Protein AF-A0A929FC73-F1 (afdb_monomer_lite)

Sequence (86 aa):
MGTQTKGKTIFLLTSMVGWLLSGGALIYLSPFLANLVSPSATTSLWMENLTRGGYNPMLALAAGGGILLLTVAGNAIWYRYFEDKV

Foldseek 3Di:
DDDDDPVNVVLVVVLVVLVVLLVVLCVLCVLVVCCVVPNDPVSVVVCVVCVVVVRDNVCSVVVSVVSNVVSVVSVVCCVVPPPRPD

pLDDT: mean 93.49, std 7.19, range [52.97, 98.06]

Secondary structure (DSSP, 8-state):
-----HHHHHHHHHHHHHHHHHHHHHHHHHHHHHHHHS--HHHHHHHHHHHHTT--HHHHHHHHHHHHHHHHHHHHHHHHHTTTT-

Organism: NCBI:txid1828722

Structure (mmCIF, N/CA/C/O backbone):
data_AF-A0A929FC73-F1
#
_entry.id   AF-A0A929FC73-F1
#
loop_
_atom_site.group_PDB
_atom_site.id
_atom_site.type_symbol
_atom_site.label_atom_id
_atom_site.label_alt_id
_atom_site.label_comp_id
_atom_site.label_asym_id
_atom_site.label_entity_id
_atom_site.label_seq_id
_atom_site.pdbx_PDB_ins_code
_atom_site.Cartn_x
_atom_site.Cartn_y
_atom_site.Cartn_z
_atom_site.occupancy
_atom_site.B_iso_or_equiv
_atom_site.auth_seq_id
_atom_site.auth_comp_id
_atom_site.auth_asym_id
_atom_site.auth_atom_id
_atom_site.pdbx_PDB_model_num
ATOM 1 N N . MET A 1 1 ? -29.949 1.668 11.589 1.00 52.97 1 MET A N 1
ATOM 2 C CA . MET A 1 1 ? -28.757 2.457 11.207 1.00 52.97 1 MET A CA 1
ATOM 3 C C . MET A 1 1 ? -27.860 2.524 12.426 1.00 52.97 1 MET A C 1
ATOM 5 O O . MET A 1 1 ? -28.332 2.992 13.452 1.00 52.97 1 MET A O 1
ATOM 9 N N . GLY A 1 2 ? -26.648 1.965 12.354 1.00 67.00 2 GLY A N 1
ATOM 10 C CA . GLY A 1 2 ? -25.710 1.981 13.481 1.00 67.00 2 GLY A CA 1
ATOM 11 C C . GLY A 1 2 ? -25.303 3.412 13.830 1.00 67.00 2 GLY A C 1
ATOM 12 O O . GLY A 1 2 ? -25.069 4.224 12.935 1.00 67.00 2 GLY A O 1
ATOM 13 N N . THR A 1 3 ? -25.271 3.729 15.120 1.00 79.50 3 THR A N 1
ATOM 14 C CA . THR A 1 3 ? -24.934 5.065 15.617 1.00 79.50 3 THR A CA 1
ATOM 15 C C . THR A 1 3 ? -23.467 5.370 15.319 1.00 79.50 3 THR A C 1
ATOM 17 O O . THR A 1 3 ? -22.585 4.590 15.663 1.00 79.50 3 THR A O 1
ATOM 20 N N . GLN A 1 4 ? -23.187 6.505 14.676 1.00 87.00 4 GLN A N 1
ATOM 21 C CA . GLN A 1 4 ? -21.814 6.935 14.422 1.00 87.00 4 GLN A CA 1
ATOM 22 C C . GLN A 1 4 ? -21.174 7.413 15.731 1.00 87.00 4 GLN A C 1
ATOM 24 O O . GLN A 1 4 ? -21.576 8.438 16.284 1.00 87.00 4 GLN A O 1
ATOM 29 N N . THR A 1 5 ? -20.161 6.701 16.220 1.00 90.75 5 THR A N 1
ATOM 30 C CA . THR A 1 5 ? -19.430 7.078 17.437 1.00 90.75 5 THR A CA 1
ATOM 31 C C . THR A 1 5 ? -18.057 7.661 17.127 1.00 90.75 5 THR A C 1
ATOM 33 O O . THR A 1 5 ? -17.539 7.551 16.014 1.00 90.75 5 THR A O 1
ATOM 36 N N . LYS A 1 6 ? -17.431 8.291 18.130 1.00 92.06 6 LYS A N 1
ATOM 37 C CA . LYS A 1 6 ? -16.066 8.828 17.998 1.00 92.06 6 LYS A CA 1
ATOM 38 C C . LYS A 1 6 ? -15.064 7.735 17.610 1.00 92.06 6 LYS A C 1
ATOM 40 O O . LYS A 1 6 ? -14.209 7.986 16.767 1.00 92.06 6 LYS A O 1
ATOM 45 N N . GLY A 1 7 ? -15.198 6.537 18.190 1.00 91.75 7 GLY A N 1
ATOM 46 C CA . GLY A 1 7 ? -14.343 5.389 17.878 1.00 91.75 7 GLY A CA 1
ATOM 47 C C . GLY A 1 7 ? -14.470 4.973 16.416 1.00 91.75 7 GLY A C 1
ATOM 48 O O . GLY A 1 7 ? -13.462 4.896 15.715 1.00 91.75 7 GLY A O 1
ATOM 49 N N . LYS A 1 8 ? -15.708 4.823 15.928 1.00 92.50 8 LYS A N 1
ATOM 50 C CA . LYS A 1 8 ? -15.984 4.511 14.521 1.00 92.50 8 LYS A CA 1
ATOM 51 C C . LYS A 1 8 ? -15.441 5.573 13.568 1.00 92.50 8 LYS A C 1
ATOM 53 O O . LYS A 1 8 ? -14.841 5.239 12.553 1.00 92.50 8 LYS A O 1
ATOM 58 N N . THR A 1 9 ? -15.585 6.854 13.908 1.00 94.50 9 THR A N 1
ATOM 59 C CA . THR A 1 9 ? -15.027 7.951 13.102 1.00 94.50 9 THR A CA 1
ATOM 60 C C . THR A 1 9 ? -13.504 7.877 13.013 1.00 94.50 9 THR A C 1
ATOM 62 O O . THR A 1 9 ? -12.964 7.966 11.915 1.00 94.50 9 THR A O 1
ATOM 65 N N . ILE A 1 10 ? -12.804 7.680 14.135 1.00 94.75 10 ILE A N 1
ATOM 66 C CA . ILE A 1 10 ? -11.336 7.563 14.140 1.00 94.75 10 ILE A CA 1
ATOM 67 C C . ILE A 1 10 ? -10.897 6.354 13.312 1.00 94.75 10 ILE A C 1
ATOM 69 O O . ILE A 1 10 ? -10.019 6.494 12.464 1.00 94.75 10 ILE A O 1
ATOM 73 N N . PHE A 1 11 ? -11.537 5.198 13.505 1.00 94.81 11 PHE A N 1
ATOM 74 C CA . PHE A 1 11 ? -11.233 3.995 12.734 1.00 94.81 11 PHE A CA 1
ATOM 75 C C . PHE A 1 11 ? -11.376 4.229 11.228 1.00 94.81 11 PHE A C 1
ATOM 77 O O . PHE A 1 11 ? -10.446 3.938 10.476 1.00 94.81 11 PHE A O 1
ATOM 84 N N . LEU A 1 12 ? -12.504 4.793 10.787 1.00 95.25 12 LEU A N 1
ATOM 85 C CA . LEU A 1 12 ? -12.742 5.062 9.369 1.00 95.25 12 LEU A CA 1
ATOM 86 C C . LEU A 1 12 ? -11.690 6.019 8.800 1.00 95.25 12 LEU A C 1
ATOM 88 O O . LEU A 1 12 ? -11.121 5.733 7.749 1.00 95.25 12 LEU A O 1
ATOM 92 N N . LEU A 1 13 ? -11.367 7.104 9.511 1.00 96.75 13 LEU A N 1
ATOM 93 C CA . LEU A 1 13 ? -10.345 8.063 9.079 1.00 96.75 13 LEU A CA 1
ATOM 94 C C . LEU A 1 13 ? -8.961 7.410 8.959 1.00 96.75 13 LEU A C 1
ATOM 96 O O . LEU A 1 13 ? -8.283 7.582 7.947 1.00 96.75 13 LEU A O 1
ATOM 100 N N . THR A 1 14 ? -8.544 6.621 9.951 1.00 95.69 14 THR A N 1
ATOM 101 C CA . THR A 1 14 ? -7.269 5.893 9.894 1.00 95.69 14 THR A CA 1
ATOM 102 C C . THR A 1 14 ? -7.267 4.852 8.775 1.00 95.69 14 THR A C 1
ATOM 104 O O . THR A 1 14 ? -6.281 4.738 8.045 1.00 95.69 14 THR A O 1
ATOM 107 N N . SER A 1 15 ? -8.372 4.129 8.578 1.00 96.38 15 SER A N 1
ATOM 108 C CA . SER A 1 15 ? -8.490 3.157 7.491 1.00 96.38 15 SER A CA 1
ATOM 109 C C . SER A 1 15 ? -8.403 3.822 6.120 1.00 96.38 15 SER A C 1
ATOM 111 O O . SER A 1 15 ? -7.795 3.246 5.220 1.00 96.38 15 SER A O 1
ATOM 113 N N . MET A 1 16 ? -8.987 5.010 5.941 1.00 97.69 16 MET A N 1
ATOM 114 C CA . MET A 1 16 ? -8.884 5.761 4.687 1.00 97.69 16 MET A CA 1
ATOM 115 C C . MET A 1 16 ? -7.426 6.078 4.355 1.00 97.69 16 MET A C 1
ATOM 117 O O . MET A 1 16 ? -7.014 5.879 3.216 1.00 97.69 16 MET A O 1
ATOM 121 N N . VAL A 1 17 ? -6.633 6.507 5.343 1.00 97.50 17 VAL A N 1
ATOM 122 C CA . VAL A 1 17 ? -5.195 6.766 5.158 1.00 97.50 17 VAL A CA 1
ATOM 123 C C . VAL A 1 17 ? -4.462 5.495 4.728 1.00 97.50 17 VAL A C 1
ATOM 125 O O . VAL A 1 17 ? -3.692 5.538 3.771 1.00 97.50 17 VAL A O 1
ATOM 128 N N . GLY A 1 18 ? -4.736 4.361 5.381 1.00 96.69 18 GLY A N 1
ATOM 129 C CA . GLY A 1 18 ? -4.156 3.067 5.008 1.00 96.69 18 GLY A CA 1
ATOM 130 C C . GLY A 1 18 ? -4.427 2.704 3.546 1.00 96.69 18 GLY A C 1
ATOM 131 O O . GLY A 1 18 ? -3.493 2.462 2.781 1.00 96.69 18 GLY A O 1
ATOM 132 N N . TRP A 1 19 ? -5.693 2.773 3.121 1.00 97.62 19 TRP A N 1
ATOM 133 C CA . TRP A 1 19 ? -6.079 2.492 1.735 1.00 97.62 19 TRP A CA 1
ATOM 134 C C . TRP A 1 19 ? -5.457 3.459 0.728 1.00 97.62 19 TRP A C 1
ATOM 136 O O . TRP A 1 19 ? -5.028 3.032 -0.344 1.00 97.62 19 TRP A O 1
ATOM 146 N N . LEU A 1 20 ? -5.371 4.746 1.067 1.00 97.56 20 LEU A N 1
ATOM 147 C CA . LEU A 1 20 ? -4.809 5.775 0.191 1.00 97.56 20 LEU A CA 1
ATOM 148 C C . LEU A 1 20 ? -3.308 5.553 -0.024 1.00 97.56 20 LEU A C 1
ATOM 150 O O . LEU A 1 20 ? -2.830 5.601 -1.157 1.00 97.56 20 LEU A O 1
ATOM 154 N N . LEU A 1 21 ? -2.575 5.227 1.041 1.00 96.50 21 LEU A N 1
ATOM 155 C CA . LEU A 1 21 ? -1.152 4.900 0.965 1.00 96.50 21 LEU A CA 1
ATOM 156 C C . LEU A 1 21 ? -0.901 3.604 0.183 1.00 96.50 21 LEU A C 1
ATOM 158 O O . LEU A 1 21 ? -0.009 3.570 -0.666 1.00 96.50 21 LEU A O 1
ATOM 162 N N . SER A 1 22 ? -1.706 2.559 0.403 1.00 95.50 22 SER A N 1
ATOM 163 C CA . SER A 1 22 ? -1.631 1.326 -0.391 1.00 95.50 22 SER A CA 1
ATOM 164 C C . SER A 1 22 ? -1.919 1.578 -1.873 1.00 95.50 22 SER A C 1
ATOM 166 O O . SER A 1 22 ? -1.175 1.102 -2.730 1.00 95.50 22 SER A O 1
ATOM 168 N N . GLY A 1 23 ? -2.950 2.365 -2.192 1.00 95.56 23 GLY A N 1
ATOM 169 C CA . GLY A 1 23 ? -3.274 2.748 -3.567 1.00 95.56 23 GLY A CA 1
ATOM 170 C C . GLY A 1 23 ? -2.153 3.554 -4.228 1.00 95.56 23 GLY A C 1
ATOM 171 O O . GLY A 1 23 ? -1.746 3.245 -5.347 1.00 95.56 23 GLY A O 1
ATOM 172 N N . GLY A 1 24 ? -1.587 4.530 -3.513 1.00 96.44 24 GLY A N 1
ATOM 173 C CA . GLY A 1 24 ? -0.442 5.310 -3.984 1.00 96.44 24 GLY A CA 1
ATOM 174 C C . GLY A 1 24 ? 0.783 4.441 -4.281 1.00 96.44 24 GLY A C 1
ATOM 175 O O . GLY A 1 24 ? 1.418 4.605 -5.322 1.00 96.44 24 GLY A O 1
ATOM 176 N N . ALA A 1 25 ? 1.076 3.463 -3.420 1.00 96.19 25 ALA A N 1
ATOM 177 C CA . ALA A 1 25 ? 2.166 2.518 -3.650 1.00 96.19 25 ALA A CA 1
ATOM 178 C C . ALA A 1 25 ? 1.933 1.634 -4.887 1.00 96.19 25 ALA A C 1
ATOM 180 O O . ALA A 1 25 ? 2.872 1.397 -5.644 1.00 96.19 25 ALA A O 1
ATOM 181 N N . LEU A 1 26 ? 0.696 1.188 -5.139 1.00 95.25 26 LEU A N 1
ATOM 182 C CA . LEU A 1 26 ? 0.356 0.420 -6.344 1.00 95.25 26 LEU A CA 1
ATOM 183 C C . LEU A 1 26 ? 0.533 1.242 -7.625 1.00 95.25 26 LEU A C 1
ATOM 185 O O . LEU A 1 26 ? 1.088 0.739 -8.601 1.00 95.25 26 LEU A O 1
ATOM 189 N N . ILE A 1 27 ? 0.126 2.515 -7.614 1.00 95.56 27 ILE A N 1
ATOM 190 C CA . ILE A 1 27 ? 0.363 3.432 -8.740 1.00 95.56 27 ILE A CA 1
ATOM 191 C C . ILE A 1 27 ? 1.867 3.581 -8.974 1.00 95.56 27 ILE A C 1
ATOM 193 O O . ILE A 1 27 ? 2.330 3.432 -10.104 1.00 95.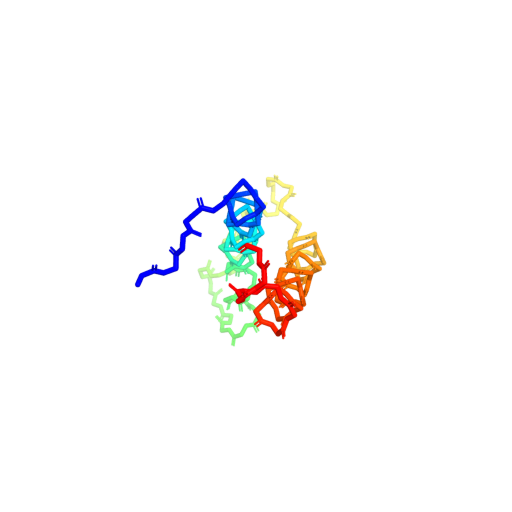56 27 ILE A O 1
ATOM 197 N N . TYR A 1 28 ? 2.640 3.801 -7.909 1.00 94.44 28 TYR A N 1
ATOM 198 C CA . TYR A 1 28 ? 4.094 3.920 -7.997 1.00 94.44 28 TYR A CA 1
ATOM 199 C C . TYR A 1 28 ? 4.759 2.638 -8.522 1.00 94.44 28 TYR A C 1
ATOM 201 O O . TYR A 1 28 ? 5.722 2.723 -9.276 1.00 94.44 28 TYR A O 1
ATOM 209 N N . LEU A 1 29 ? 4.248 1.453 -8.172 1.00 95.88 29 LEU A N 1
ATOM 210 C CA . LEU A 1 29 ? 4.751 0.154 -8.644 1.00 95.88 29 LEU A CA 1
ATOM 211 C C . LEU A 1 29 ? 4.340 -0.189 -10.079 1.00 95.88 29 LEU A C 1
ATOM 213 O O . LEU A 1 29 ? 4.981 -1.037 -10.698 1.00 95.88 29 LEU A O 1
ATOM 217 N N . SER A 1 30 ? 3.295 0.439 -10.617 1.00 94.56 30 SER A N 1
ATOM 218 C CA . SER A 1 30 ? 2.738 0.085 -11.926 1.00 94.56 30 SER A CA 1
ATOM 219 C C . SER A 1 30 ? 3.757 0.037 -13.083 1.00 94.56 30 SER A C 1
ATOM 221 O O . SER A 1 30 ? 3.763 -0.983 -13.775 1.00 94.56 30 SER A O 1
ATOM 223 N N . PRO A 1 31 ? 4.670 1.015 -13.295 1.00 94.88 31 PRO A N 1
ATOM 224 C CA . PRO A 1 31 ? 5.660 0.922 -14.373 1.00 94.88 31 PRO A CA 1
ATOM 225 C C . PRO A 1 31 ? 6.652 -0.226 -14.162 1.00 94.88 31 PRO A C 1
ATOM 227 O O . PRO A 1 31 ? 7.010 -0.911 -15.120 1.00 94.88 31 PRO A O 1
ATOM 230 N N . PHE A 1 32 ? 7.057 -0.477 -12.914 1.00 95.94 32 PHE A N 1
ATOM 231 C CA . PHE A 1 32 ? 7.948 -1.581 -12.571 1.00 95.94 32 PHE A CA 1
ATOM 232 C C . PHE A 1 32 ? 7.294 -2.936 -12.859 1.00 95.94 32 PHE A C 1
ATOM 234 O O . PHE A 1 32 ? 7.891 -3.777 -13.527 1.00 95.94 32 PHE A O 1
ATOM 241 N N . LEU A 1 33 ? 6.048 -3.130 -12.418 1.00 95.88 33 LEU A N 1
ATOM 242 C CA . LEU A 1 33 ? 5.294 -4.358 -12.672 1.00 95.88 33 LEU A CA 1
ATOM 243 C C . LEU A 1 33 ? 5.011 -4.552 -14.165 1.00 95.88 33 LEU A C 1
ATOM 245 O O . LEU A 1 33 ? 5.148 -5.665 -14.663 1.00 95.88 33 LEU A O 1
ATOM 249 N N . ALA A 1 34 ? 4.680 -3.483 -14.893 1.00 96.00 34 ALA A N 1
ATOM 250 C CA . ALA A 1 34 ? 4.492 -3.541 -16.340 1.00 96.00 34 ALA A CA 1
ATOM 251 C C . ALA A 1 34 ? 5.776 -3.988 -17.054 1.00 96.00 34 ALA A C 1
ATOM 253 O O . ALA A 1 34 ? 5.726 -4.885 -17.892 1.00 96.00 34 ALA A O 1
ATOM 254 N N . ASN A 1 35 ? 6.929 -3.425 -16.677 1.00 97.00 35 ASN A N 1
ATOM 255 C CA . ASN A 1 35 ? 8.216 -3.821 -17.244 1.00 97.00 35 ASN A CA 1
ATOM 256 C C . ASN A 1 35 ? 8.621 -5.256 -16.872 1.00 97.00 35 ASN A C 1
ATOM 258 O O . ASN A 1 35 ? 9.289 -5.921 -17.657 1.00 97.00 35 ASN A O 1
ATOM 262 N N . LEU A 1 36 ? 8.224 -5.731 -15.688 1.00 95.69 36 LEU A N 1
ATOM 263 C CA . LEU A 1 36 ? 8.517 -7.083 -15.214 1.00 95.69 36 LEU A CA 1
ATOM 264 C C . LEU A 1 36 ? 7.641 -8.148 -15.895 1.00 95.69 36 LEU A C 1
ATOM 266 O O . LEU A 1 36 ? 8.142 -9.207 -16.259 1.00 95.69 36 LEU A O 1
ATOM 270 N N . VAL A 1 37 ? 6.340 -7.885 -16.045 1.00 97.19 37 VAL A N 1
ATOM 271 C CA . VAL A 1 37 ? 5.351 -8.859 -16.545 1.00 97.19 37 VAL A CA 1
ATOM 272 C C . VAL A 1 37 ? 5.258 -8.854 -18.071 1.00 97.19 37 VAL A C 1
ATOM 274 O O . VAL A 1 37 ? 5.074 -9.907 -18.675 1.00 97.19 37 VAL A O 1
ATOM 277 N N . SER A 1 38 ? 5.374 -7.685 -18.704 1.00 96.31 38 SER A N 1
ATOM 278 C CA . SER A 1 38 ? 5.238 -7.515 -20.155 1.00 96.31 38 SER A CA 1
ATOM 279 C C . SER A 1 38 ? 6.272 -6.512 -20.686 1.00 96.31 38 SER A C 1
ATOM 281 O O . SER A 1 38 ? 5.916 -5.386 -21.057 1.00 96.31 38 SER A O 1
ATOM 283 N N . PRO A 1 39 ? 7.561 -6.893 -20.726 1.00 96.06 39 PRO A N 1
ATOM 284 C CA . PRO A 1 39 ? 8.635 -6.003 -21.146 1.00 96.06 39 PRO A CA 1
ATOM 285 C C . PRO A 1 39 ? 8.472 -5.542 -22.600 1.00 96.06 39 PRO A C 1
ATOM 287 O O . PRO A 1 39 ? 8.169 -6.321 -23.502 1.00 96.06 39 PRO A O 1
ATOM 290 N N . SER A 1 40 ? 8.711 -4.253 -22.832 1.00 96.94 40 SER A N 1
ATOM 291 C CA . SER A 1 40 ? 8.676 -3.602 -24.143 1.00 96.94 40 SER A CA 1
ATOM 292 C C . SER A 1 40 ? 9.682 -2.447 -24.207 1.00 96.94 40 SER A C 1
ATOM 294 O O . SER A 1 40 ? 10.250 -2.036 -23.189 1.00 96.94 40 SER A O 1
ATOM 296 N N . ALA A 1 41 ? 9.877 -1.873 -25.401 1.00 97.44 41 ALA A N 1
ATOM 297 C CA . ALA A 1 41 ? 10.682 -0.660 -25.564 1.00 97.44 41 ALA A CA 1
ATOM 298 C C . ALA A 1 41 ? 10.126 0.506 -24.723 1.00 97.44 41 ALA A C 1
ATOM 300 O O . ALA A 1 41 ? 10.883 1.243 -24.095 1.00 97.44 41 ALA A O 1
ATOM 301 N N . THR A 1 42 ? 8.797 0.632 -24.648 1.00 96.69 42 THR A N 1
ATOM 302 C CA . THR A 1 42 ? 8.123 1.676 -23.870 1.00 96.69 42 THR A CA 1
ATOM 303 C C . THR A 1 42 ? 8.339 1.505 -22.367 1.00 96.69 42 THR A C 1
ATOM 305 O O . THR A 1 42 ? 8.718 2.465 -21.700 1.00 96.69 42 THR A O 1
ATOM 308 N N . THR A 1 43 ? 8.150 0.297 -21.823 1.00 96.44 43 THR A N 1
ATOM 309 C CA . THR A 1 43 ? 8.329 0.049 -20.379 1.00 96.44 43 THR A CA 1
ATOM 310 C C . THR A 1 43 ? 9.796 0.166 -19.962 1.00 96.44 43 THR A C 1
ATOM 312 O O . THR A 1 43 ? 10.084 0.672 -18.879 1.00 96.44 43 THR A O 1
ATOM 315 N N . SER A 1 44 ? 10.725 -0.212 -20.846 1.00 96.56 44 SER A N 1
ATOM 316 C CA . SER A 1 44 ? 12.164 -0.017 -20.633 1.00 96.56 44 SER A CA 1
ATOM 317 C C . SER A 1 44 ? 12.524 1.470 -20.565 1.00 96.56 44 SER A C 1
ATOM 319 O O . SER A 1 44 ? 13.219 1.891 -19.642 1.00 96.56 44 SER A O 1
ATOM 321 N N . LEU A 1 45 ? 11.988 2.283 -21.484 1.00 96.56 45 LEU A N 1
ATOM 322 C CA . LEU A 1 45 ? 12.209 3.732 -21.499 1.00 96.56 45 LEU A CA 1
ATOM 323 C C . LEU A 1 45 ? 11.610 4.423 -20.264 1.00 96.56 45 LEU A C 1
ATOM 325 O O . LEU A 1 45 ? 12.211 5.348 -19.716 1.00 96.56 45 LEU A O 1
ATOM 329 N N . TRP A 1 46 ? 10.442 3.975 -19.789 1.00 94.88 46 TRP A N 1
ATOM 330 C CA . TRP A 1 46 ? 9.883 4.455 -18.520 1.00 94.88 46 TRP A CA 1
ATOM 331 C C . TRP A 1 46 ? 10.835 4.184 -17.364 1.00 94.88 46 TRP A C 1
ATOM 333 O O . TRP A 1 46 ? 11.132 5.097 -16.599 1.00 94.88 46 TRP A O 1
ATOM 343 N N . MET A 1 47 ? 11.347 2.956 -17.260 1.00 96.44 47 MET A N 1
ATOM 344 C CA . MET A 1 47 ? 12.274 2.588 -16.195 1.00 96.44 47 MET A CA 1
ATOM 345 C C . MET A 1 47 ? 13.586 3.373 -16.270 1.00 96.44 47 MET A C 1
ATOM 347 O O . MET A 1 47 ? 14.066 3.814 -15.227 1.00 96.44 47 MET A O 1
ATOM 351 N N . GLU A 1 48 ? 14.136 3.625 -17.460 1.00 96.44 48 GLU A N 1
ATOM 352 C CA . GLU A 1 48 ? 15.323 4.477 -17.628 1.00 96.44 48 GLU A CA 1
ATOM 353 C C . GLU A 1 48 ? 15.075 5.899 -17.097 1.00 96.44 48 GLU A C 1
ATOM 355 O O . GLU A 1 48 ? 15.834 6.407 -16.267 1.00 96.44 48 GLU A O 1
ATOM 360 N N . ASN A 1 49 ? 13.979 6.528 -17.529 1.00 96.31 49 ASN A N 1
ATOM 361 C CA . ASN A 1 49 ? 13.641 7.896 -17.137 1.00 96.31 49 ASN A CA 1
ATOM 362 C C . ASN A 1 49 ? 13.308 8.014 -15.645 1.00 96.31 49 ASN A C 1
ATOM 364 O O . ASN A 1 49 ? 13.747 8.953 -14.985 1.00 96.31 49 ASN A O 1
ATOM 368 N N . LEU A 1 50 ? 12.568 7.052 -15.093 1.00 95.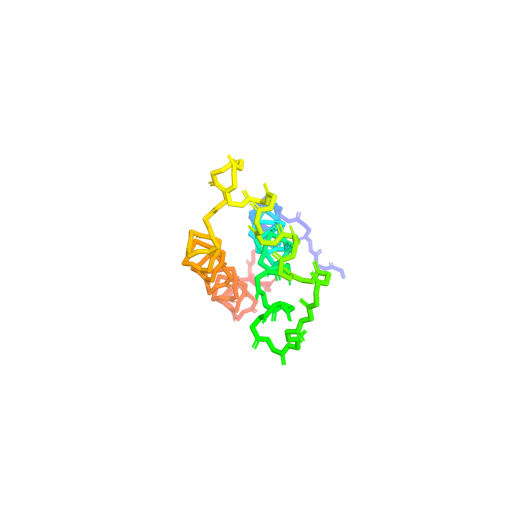50 50 LEU A N 1
ATOM 369 C CA . LEU A 1 50 ? 12.225 7.023 -13.673 1.00 95.50 50 LEU A CA 1
ATOM 370 C C . LEU A 1 50 ? 13.469 6.810 -12.808 1.00 95.50 50 LEU A C 1
ATOM 372 O O . LEU A 1 50 ? 13.662 7.516 -11.818 1.00 95.50 50 LEU A O 1
ATOM 376 N N . THR A 1 51 ? 14.349 5.884 -13.195 1.00 94.44 51 THR A N 1
ATOM 377 C CA . THR A 1 51 ? 15.571 5.584 -12.431 1.00 94.44 51 THR A CA 1
ATOM 378 C C . THR A 1 51 ? 16.514 6.786 -12.394 1.00 94.44 51 THR A C 1
ATOM 380 O O . THR A 1 51 ? 17.103 7.061 -11.349 1.00 94.44 51 THR A O 1
ATOM 383 N N . ARG A 1 52 ? 16.590 7.584 -13.472 1.00 95.81 52 ARG A N 1
ATOM 384 C CA . ARG A 1 52 ? 17.305 8.877 -13.468 1.00 95.81 52 ARG A CA 1
ATOM 385 C C . ARG A 1 52 ? 16.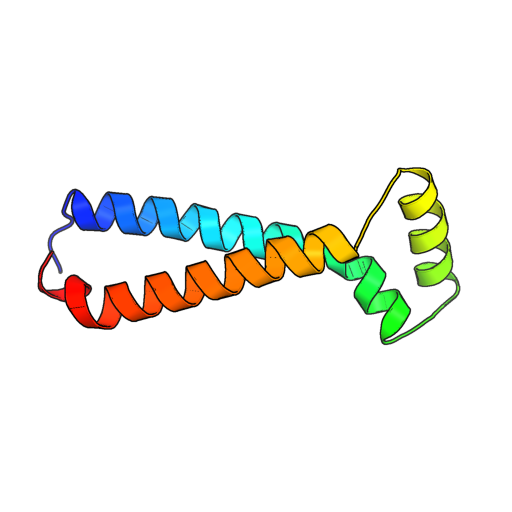791 9.850 -12.401 1.00 95.81 52 ARG A C 1
ATOM 387 O O . ARG A 1 52 ? 17.573 10.636 -11.879 1.00 95.81 52 ARG A O 1
ATOM 394 N N . GLY A 1 53 ? 15.502 9.789 -12.072 1.00 91.38 53 GLY A N 1
ATOM 395 C CA . GLY A 1 53 ? 14.865 10.599 -11.031 1.00 91.38 53 GLY A CA 1
ATOM 396 C C . GLY A 1 53 ? 14.964 10.022 -9.614 1.00 91.38 53 GLY A C 1
ATOM 397 O O . GLY A 1 53 ? 14.298 10.532 -8.718 1.00 91.38 53 GLY A O 1
ATOM 398 N N . GLY A 1 54 ? 15.742 8.954 -9.395 1.00 91.56 54 GLY A N 1
ATOM 399 C CA . GLY A 1 54 ? 15.867 8.303 -8.085 1.00 91.56 54 GLY A CA 1
ATOM 400 C C . GLY A 1 54 ? 14.704 7.370 -7.730 1.00 91.56 54 GLY A C 1
ATOM 401 O O . GLY A 1 54 ? 14.490 7.066 -6.557 1.00 91.56 54 GLY A O 1
ATOM 402 N N . TYR A 1 55 ? 13.936 6.917 -8.725 1.00 94.19 55 TYR A N 1
ATOM 403 C CA . TYR A 1 55 ? 12.867 5.940 -8.532 1.00 94.19 55 TYR A CA 1
ATOM 404 C C . TYR A 1 55 ? 13.386 4.646 -7.886 1.00 94.19 55 TYR A C 1
ATOM 406 O O . TYR A 1 55 ? 14.326 4.028 -8.387 1.00 94.19 55 TYR A O 1
ATOM 414 N N . ASN A 1 56 ? 12.750 4.215 -6.793 1.00 93.81 56 ASN A N 1
ATOM 415 C CA . ASN A 1 56 ? 13.081 2.977 -6.089 1.00 93.81 56 ASN A CA 1
ATOM 416 C C . ASN A 1 56 ? 11.813 2.126 -5.879 1.00 93.81 56 ASN A C 1
ATOM 418 O O . ASN A 1 56 ? 11.093 2.323 -4.894 1.00 93.81 56 ASN A O 1
ATOM 422 N N . PRO A 1 57 ? 11.531 1.156 -6.768 1.00 93.81 57 PRO A N 1
ATOM 423 C CA . PRO A 1 57 ? 10.318 0.343 -6.688 1.00 93.81 57 PRO A CA 1
ATOM 424 C C . PRO A 1 57 ? 10.294 -0.566 -5.453 1.00 93.81 57 PRO A C 1
ATOM 426 O O . PRO A 1 57 ? 9.219 -0.866 -4.936 1.00 93.81 57 PRO A O 1
ATO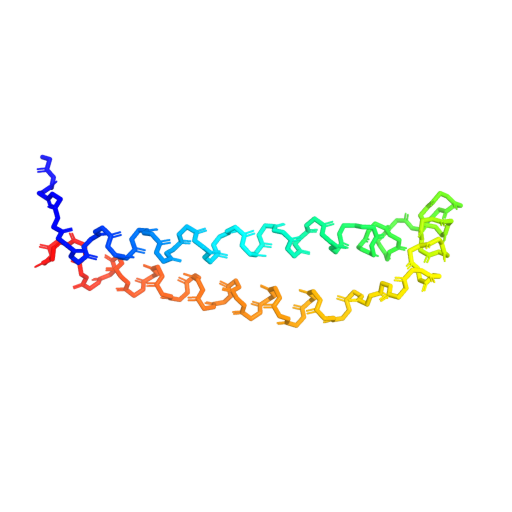M 429 N N . MET A 1 58 ? 11.458 -0.963 -4.926 1.00 94.44 58 MET A N 1
ATOM 430 C CA . MET A 1 58 ? 11.535 -1.832 -3.746 1.00 94.44 58 MET A CA 1
ATOM 431 C C . MET A 1 58 ? 10.986 -1.145 -2.495 1.00 94.44 58 MET A C 1
ATOM 433 O O . MET A 1 58 ? 10.383 -1.806 -1.650 1.00 94.44 58 MET A O 1
ATOM 437 N N . LEU A 1 59 ? 11.131 0.182 -2.398 1.00 91.56 59 LEU A N 1
ATOM 438 C CA . LEU A 1 59 ? 10.547 0.956 -1.306 1.00 91.56 59 LEU A CA 1
ATOM 439 C C . LEU A 1 59 ? 9.018 0.882 -1.337 1.00 91.56 59 LEU A C 1
ATOM 441 O O . LEU A 1 59 ? 8.396 0.618 -0.312 1.00 91.56 59 LEU A O 1
ATOM 445 N N . ALA A 1 60 ? 8.415 1.068 -2.512 1.00 92.62 60 ALA A N 1
ATOM 446 C CA . ALA A 1 60 ? 6.967 0.987 -2.670 1.00 92.62 60 ALA A CA 1
ATOM 447 C C . ALA A 1 60 ? 6.439 -0.435 -2.452 1.00 92.62 60 ALA A C 1
ATOM 449 O O . ALA A 1 60 ? 5.372 -0.600 -1.866 1.00 92.62 60 ALA A O 1
ATOM 450 N N . LEU A 1 61 ? 7.202 -1.456 -2.848 1.00 94.19 61 LEU A N 1
ATOM 451 C CA . LEU A 1 61 ? 6.863 -2.851 -2.578 1.00 94.19 61 LEU A CA 1
ATOM 452 C C . LEU A 1 61 ? 6.840 -3.139 -1.071 1.00 94.19 61 LEU A C 1
ATOM 454 O O . LEU A 1 61 ? 5.834 -3.616 -0.549 1.00 94.19 61 LEU A O 1
ATOM 458 N N . ALA A 1 62 ? 7.927 -2.819 -0.364 1.00 95.06 62 ALA A N 1
ATOM 459 C CA . ALA A 1 62 ? 8.062 -3.114 1.059 1.00 95.06 62 ALA A CA 1
ATOM 460 C C . ALA A 1 62 ? 7.120 -2.258 1.918 1.00 95.06 62 ALA A C 1
ATOM 462 O O . ALA A 1 62 ? 6.351 -2.793 2.717 1.00 95.06 62 ALA A O 1
ATOM 463 N N . ALA A 1 63 ? 7.139 -0.934 1.734 1.00 93.38 63 ALA A N 1
ATOM 464 C CA . ALA A 1 63 ? 6.314 -0.019 2.517 1.00 93.38 63 ALA A CA 1
ATOM 465 C C . ALA A 1 63 ? 4.830 -0.146 2.148 1.00 93.38 63 ALA A C 1
ATOM 467 O O . ALA A 1 63 ? 3.987 -0.286 3.031 1.00 93.38 63 ALA A O 1
ATOM 468 N N . GLY A 1 64 ? 4.504 -0.158 0.853 1.00 94.19 64 GLY A N 1
ATOM 469 C CA . GLY A 1 64 ? 3.128 -0.299 0.377 1.00 94.19 64 GLY A CA 1
ATOM 470 C C . GLY A 1 64 ? 2.514 -1.649 0.731 1.00 94.19 64 GLY A C 1
ATOM 471 O O . GLY A 1 64 ? 1.380 -1.697 1.208 1.00 94.19 64 GLY A O 1
ATOM 472 N N . GLY A 1 65 ? 3.276 -2.736 0.569 1.00 94.69 65 GLY A N 1
ATOM 473 C CA . GLY A 1 65 ? 2.863 -4.078 0.978 1.00 94.69 65 GLY A CA 1
ATOM 474 C C . GLY A 1 65 ? 2.654 -4.189 2.488 1.00 94.69 65 GLY A C 1
ATOM 475 O O . GLY A 1 65 ? 1.634 -4.716 2.929 1.00 94.69 65 GLY A O 1
ATOM 476 N N . GLY A 1 66 ? 3.560 -3.623 3.292 1.00 96.88 66 GLY A N 1
ATOM 477 C CA . GLY A 1 66 ? 3.409 -3.563 4.747 1.00 96.88 66 GLY A CA 1
ATOM 478 C C . GLY A 1 66 ? 2.156 -2.796 5.180 1.00 96.88 66 GLY A C 1
ATOM 479 O O . GLY A 1 66 ? 1.371 -3.298 5.984 1.00 96.88 66 GLY A O 1
ATOM 480 N N . ILE A 1 67 ? 1.917 -1.615 4.600 1.00 97.00 67 ILE A N 1
ATOM 481 C CA . ILE A 1 67 ? 0.713 -0.815 4.872 1.00 97.00 67 ILE A CA 1
ATOM 482 C C . ILE A 1 67 ? -0.550 -1.570 4.461 1.00 97.00 67 ILE A C 1
ATOM 484 O O . ILE A 1 67 ? -1.531 -1.546 5.203 1.00 97.00 67 ILE A O 1
ATOM 488 N N . LEU A 1 68 ? -0.533 -2.275 3.327 1.00 97.31 68 LEU A N 1
ATOM 489 C CA . LEU A 1 68 ? -1.669 -3.083 2.887 1.00 97.31 68 LEU A CA 1
ATOM 490 C C . LEU A 1 68 ? -1.992 -4.183 3.904 1.00 97.31 68 LEU A C 1
ATOM 492 O O . LEU A 1 68 ? -3.145 -4.313 4.310 1.00 97.31 68 LEU A O 1
ATOM 496 N N . LEU A 1 69 ? -0.984 -4.933 4.360 1.00 97.88 69 LEU A N 1
ATOM 497 C CA . LEU A 1 69 ? -1.168 -5.986 5.364 1.00 97.88 69 LEU A CA 1
ATOM 498 C C . LEU A 1 69 ? -1.735 -5.429 6.673 1.00 97.88 69 LEU A C 1
ATOM 500 O O . LEU A 1 69 ? -2.700 -5.979 7.204 1.00 97.88 69 LEU A O 1
ATOM 504 N N . LEU A 1 70 ? -1.182 -4.317 7.167 1.00 97.50 70 LEU A N 1
ATOM 505 C CA . LEU A 1 70 ? -1.675 -3.653 8.376 1.00 97.50 70 LEU A CA 1
ATOM 506 C C . LEU A 1 70 ? -3.108 -3.141 8.202 1.00 97.50 70 LEU A C 1
ATOM 508 O O . LEU A 1 70 ? -3.930 -3.305 9.101 1.00 97.50 70 LEU A O 1
ATOM 512 N N . THR A 1 71 ? -3.424 -2.564 7.043 1.00 97.56 71 THR A N 1
ATOM 513 C CA . THR A 1 71 ? -4.761 -2.038 6.738 1.00 97.56 71 THR A CA 1
ATOM 514 C C . THR A 1 71 ? -5.787 -3.163 6.694 1.00 97.56 71 THR A C 1
ATOM 516 O O . THR A 1 71 ? -6.832 -3.060 7.338 1.00 97.56 71 THR A O 1
ATOM 519 N N . VAL A 1 72 ? -5.481 -4.261 5.999 1.00 97.94 72 VAL A N 1
ATOM 520 C CA . VAL A 1 72 ? -6.354 -5.440 5.912 1.00 97.94 72 VAL A CA 1
ATOM 521 C C 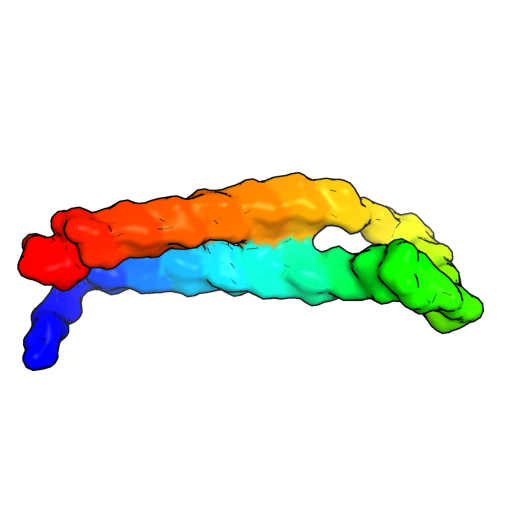. VAL A 1 72 ? -6.548 -6.075 7.287 1.00 97.94 72 VAL A C 1
ATOM 523 O O . VAL A 1 72 ? -7.686 -6.312 7.687 1.00 97.94 72 VAL A O 1
ATOM 526 N N . ALA A 1 73 ? -5.468 -6.305 8.040 1.00 98.06 73 ALA A N 1
ATOM 527 C CA . ALA A 1 73 ? -5.546 -6.896 9.375 1.00 98.06 73 ALA A CA 1
ATOM 528 C C . ALA A 1 73 ? -6.331 -6.004 10.350 1.00 98.06 73 ALA A C 1
ATOM 530 O O . ALA A 1 73 ? -7.210 -6.492 11.058 1.00 98.06 73 ALA A O 1
ATOM 531 N N . GLY A 1 74 ? -6.064 -4.695 10.348 1.00 96.81 74 GLY A N 1
ATOM 532 C CA . GLY A 1 74 ? -6.770 -3.721 11.178 1.00 96.81 74 GLY A CA 1
ATOM 533 C C . GLY A 1 74 ? -8.264 -3.663 10.865 1.00 96.81 74 GLY A C 1
ATOM 534 O O . GLY A 1 74 ? -9.081 -3.705 11.783 1.00 96.81 74 GLY A O 1
ATOM 535 N N . ASN A 1 75 ? -8.634 -3.657 9.580 1.00 97.31 75 ASN A N 1
ATOM 536 C CA . ASN A 1 75 ? -10.035 -3.720 9.160 1.00 97.31 75 ASN A CA 1
ATOM 537 C C . ASN A 1 75 ? -10.694 -5.038 9.583 1.00 97.31 75 ASN A C 1
ATOM 539 O O . ASN A 1 75 ? -11.782 -5.022 10.152 1.00 97.31 75 ASN A O 1
ATOM 543 N N . ALA A 1 76 ? -10.036 -6.177 9.358 1.00 97.31 76 ALA 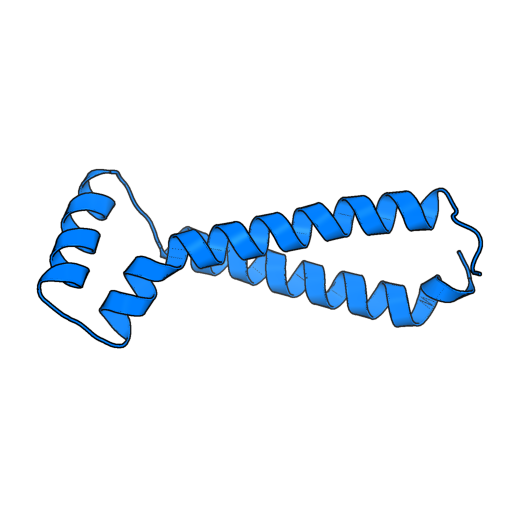A N 1
ATOM 544 C CA . ALA A 1 76 ? -10.572 -7.484 9.732 1.00 97.31 76 ALA A CA 1
ATOM 545 C C . ALA A 1 76 ? -10.821 -7.597 11.246 1.00 97.31 76 ALA A C 1
ATOM 547 O O . ALA A 1 76 ? -11.862 -8.100 11.669 1.00 97.31 76 ALA A O 1
ATOM 548 N N . ILE A 1 77 ? -9.889 -7.100 12.065 1.00 96.50 77 ILE A N 1
ATOM 549 C CA . ILE A 1 77 ? -10.036 -7.051 13.525 1.00 96.50 77 ILE A CA 1
ATOM 550 C C . ILE A 1 77 ? -11.184 -6.114 13.917 1.00 96.50 77 ILE A C 1
ATOM 552 O O . ILE A 1 77 ? -12.014 -6.497 14.744 1.00 96.50 77 ILE A O 1
ATOM 556 N N . TRP A 1 78 ? -11.266 -4.922 13.318 1.00 95.44 78 TRP A N 1
ATOM 557 C CA . TRP A 1 78 ? -12.341 -3.968 13.595 1.00 95.44 78 TRP A CA 1
ATOM 558 C C . TRP A 1 78 ? -13.720 -4.575 13.346 1.00 95.44 78 TRP A C 1
ATOM 560 O O . TRP A 1 78 ? -14.537 -4.663 14.265 1.00 95.44 78 TRP A O 1
ATOM 570 N N . TYR A 1 79 ? -13.952 -5.068 12.129 1.00 93.94 79 TYR A N 1
ATOM 571 C CA . TYR A 1 79 ? -15.256 -5.603 11.745 1.00 93.94 79 TYR A CA 1
ATOM 572 C C . TYR A 1 79 ? -15.644 -6.843 12.545 1.00 93.94 79 TYR A C 1
ATOM 574 O O . TYR A 1 79 ? -16.819 -7.048 12.828 1.00 93.94 79 TYR A O 1
ATOM 582 N N . ARG A 1 80 ? -14.670 -7.658 12.965 1.00 95.12 80 ARG A N 1
ATOM 583 C CA . ARG A 1 80 ? -14.943 -8.853 13.768 1.00 95.12 80 ARG A CA 1
ATOM 584 C C . ARG A 1 80 ? -15.306 -8.544 15.219 1.00 95.12 80 ARG A C 1
ATOM 586 O O . ARG A 1 80 ? -16.077 -9.293 15.814 1.00 95.12 80 ARG A O 1
ATOM 593 N N . TYR A 1 81 ? -14.703 -7.519 15.819 1.00 93.62 81 TYR A N 1
ATOM 594 C CA . TYR A 1 81 ? -14.759 -7.343 17.274 1.00 93.62 81 TYR A CA 1
ATOM 595 C C . TYR A 1 81 ? -15.426 -6.055 17.748 1.00 93.62 81 TYR A C 1
ATOM 597 O O . TYR A 1 81 ? -15.859 -6.036 18.904 1.00 93.62 81 TYR A O 1
ATOM 605 N N . PHE A 1 82 ? -15.513 -5.022 16.906 1.00 90.12 82 PHE A N 1
ATOM 606 C CA . PHE A 1 82 ? -15.864 -3.661 17.323 1.00 90.12 82 PHE A CA 1
ATOM 607 C C . PHE A 1 82 ? -17.061 -3.051 16.583 1.00 90.12 82 PHE A C 1
ATOM 609 O O . PHE A 1 82 ? -17.732 -2.222 17.185 1.00 90.12 82 PHE A O 1
ATOM 616 N N . GLU A 1 83 ? -17.375 -3.472 15.351 1.00 85.75 83 GLU A N 1
ATOM 617 C CA . GLU A 1 83 ? -18.421 -2.849 14.508 1.00 85.75 83 GLU A CA 1
ATOM 618 C C . GLU A 1 83 ? -19.796 -2.716 15.188 1.00 85.75 83 GLU A C 1
ATOM 620 O O . GLU A 1 83 ? -20.456 -1.691 15.028 1.00 85.75 83 GLU A O 1
ATOM 625 N N . ASP A 1 84 ? -20.195 -3.711 15.985 1.00 82.12 84 ASP A N 1
ATOM 626 C CA . ASP A 1 84 ? -21.482 -3.718 16.700 1.00 82.12 84 ASP A CA 1
ATOM 627 C C . ASP A 1 84 ? -21.371 -3.296 18.175 1.00 82.12 84 ASP A C 1
ATOM 629 O O . ASP A 1 84 ? -22.363 -3.293 18.906 1.00 82.12 84 ASP A O 1
ATOM 633 N N . LYS A 1 85 ? -20.159 -2.988 18.650 1.00 75.44 85 LYS A N 1
ATOM 634 C CA . LYS A 1 85 ? -19.888 -2.683 20.066 1.00 75.44 85 LYS A CA 1
ATOM 635 C C . LYS A 1 85 ? -19.519 -1.230 20.316 1.00 75.44 85 LYS A C 1
ATOM 637 O O . LYS A 1 85 ? -19.624 -0.786 21.460 1.00 75.44 85 LYS A O 1
ATOM 642 N N . VAL A 1 86 ? -19.019 -0.536 19.294 1.00 65.25 86 VAL A N 1
ATOM 643 C CA . VAL A 1 86 ? -18.424 0.799 19.407 1.00 65.25 86 VAL A CA 1
ATOM 644 C C . VAL A 1 86 ? -19.112 1.780 18.496 1.00 65.25 86 VAL A C 1
ATOM 646 O O . VAL A 1 86 ? -19.303 1.508 17.295 1.00 65.25 86 VAL A O 1
#

Radius of gyration: 17.93 Å; chains: 1; bounding box: 46×20×46 Å